Protein AF-A0A165RD30-F1 (afdb_monomer_lite)

Radius of gyration: 29.28 Å; chains: 1; bounding box: 85×33×66 Å

Structure (mmCIF, N/CA/C/O backbone):
data_AF-A0A165RD30-F1
#
_entry.id   AF-A0A165RD30-F1
#
loop_
_atom_site.group_PDB
_atom_site.id
_atom_site.type_symbol
_atom_site.label_atom_id
_atom_site.label_alt_id
_atom_site.label_comp_id
_atom_site.label_asym_id
_atom_site.label_entity_id
_atom_site.label_seq_id
_atom_site.pdbx_PDB_ins_code
_atom_site.Cartn_x
_atom_site.Cartn_y
_atom_site.Cartn_z
_atom_site.occupancy
_atom_site.B_iso_or_equiv
_atom_site.auth_seq_id
_atom_site.auth_comp_id
_atom_site.auth_asym_id
_atom_site.auth_atom_id
_atom_site.pdbx_PDB_model_num
ATOM 1 N N . MET A 1 1 ? -0.834 -2.660 -32.739 1.00 66.19 1 MET A N 1
ATOM 2 C CA . MET A 1 1 ? 0.370 -3.164 -32.042 1.00 66.19 1 MET A CA 1
ATOM 3 C C . MET A 1 1 ? 1.067 -1.947 -31.447 1.00 66.19 1 MET A C 1
ATOM 5 O O . MET A 1 1 ? 1.190 -0.974 -32.177 1.00 66.19 1 MET A O 1
ATOM 9 N N . LEU A 1 2 ? 1.377 -1.921 -30.145 1.00 73.38 2 LEU A N 1
ATOM 10 C CA . LEU A 1 2 ? 2.118 -0.792 -29.554 1.00 73.38 2 LEU A CA 1
ATOM 11 C C . LEU A 1 2 ? 3.573 -0.863 -30.031 1.00 73.38 2 LEU A C 1
ATOM 13 O O . LEU A 1 2 ? 4.171 -1.935 -29.970 1.00 73.38 2 LEU A O 1
ATOM 17 N N . ASP A 1 3 ? 4.121 0.248 -30.509 1.00 87.19 3 ASP A N 1
ATOM 18 C CA . ASP A 1 3 ? 5.557 0.384 -30.748 1.00 87.19 3 ASP A CA 1
ATOM 19 C C . ASP A 1 3 ? 6.316 0.536 -29.414 1.00 87.19 3 ASP A C 1
ATOM 21 O O . ASP A 1 3 ? 5.734 0.860 -28.375 1.00 87.19 3 ASP A O 1
ATOM 25 N N . SER A 1 4 ? 7.628 0.289 -29.429 1.00 83.31 4 SER A N 1
ATOM 26 C CA . SER A 1 4 ? 8.462 0.288 -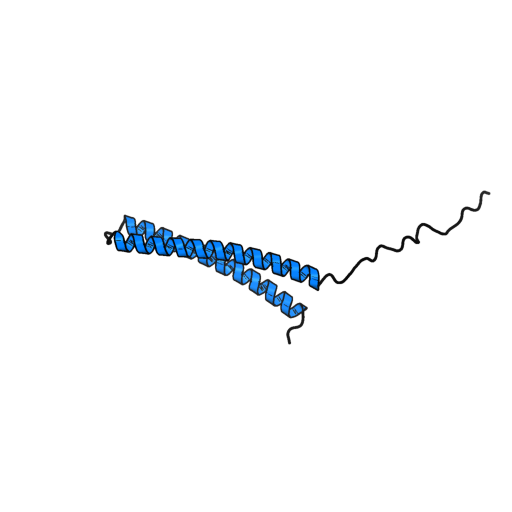28.215 1.00 83.31 4 SER A CA 1
ATOM 27 C C . SER A 1 4 ? 8.401 1.616 -27.442 1.00 83.31 4 SER A C 1
ATOM 29 O O . SER A 1 4 ? 8.360 1.632 -26.206 1.00 83.31 4 SER A O 1
ATOM 31 N N . HIS A 1 5 ? 8.322 2.744 -28.153 1.00 83.75 5 HIS A N 1
ATOM 32 C CA . HIS A 1 5 ? 8.296 4.066 -27.540 1.00 83.75 5 HIS A CA 1
ATOM 33 C C . HIS A 1 5 ? 6.952 4.334 -26.849 1.00 83.75 5 HIS A C 1
ATOM 35 O O . HIS A 1 5 ? 6.918 4.735 -25.680 1.00 83.75 5 HIS A O 1
ATOM 41 N N . SER A 1 6 ? 5.834 4.040 -27.521 1.00 86.81 6 SER A N 1
ATOM 42 C CA . SER A 1 6 ? 4.502 4.191 -26.926 1.00 86.81 6 SER A CA 1
ATOM 43 C C . SER A 1 6 ? 4.256 3.218 -25.765 1.00 86.81 6 SER A C 1
ATOM 45 O O . SER A 1 6 ? 3.648 3.608 -24.759 1.00 86.81 6 SER A O 1
ATOM 47 N N . ALA A 1 7 ? 4.787 1.992 -25.842 1.00 87.88 7 ALA A N 1
ATOM 48 C CA . ALA A 1 7 ? 4.760 1.022 -24.748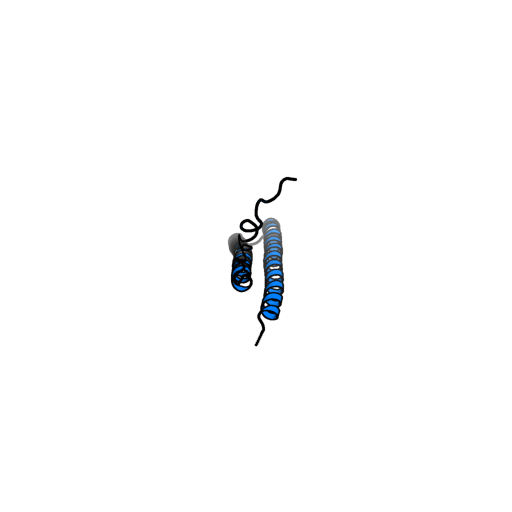 1.00 87.88 7 ALA A CA 1
ATOM 49 C C . ALA A 1 7 ? 5.545 1.520 -23.521 1.00 87.88 7 ALA A C 1
ATOM 51 O O . ALA A 1 7 ? 5.012 1.518 -22.409 1.00 87.88 7 ALA A O 1
ATOM 52 N N . THR A 1 8 ? 6.762 2.033 -23.721 1.00 88.12 8 THR A N 1
ATOM 53 C CA . THR A 1 8 ? 7.608 2.576 -22.645 1.00 88.12 8 THR A CA 1
ATOM 54 C C . THR A 1 8 ? 6.951 3.777 -21.968 1.00 88.12 8 THR A C 1
ATOM 56 O O . THR A 1 8 ? 6.821 3.816 -20.743 1.00 88.12 8 THR A O 1
ATOM 59 N N . ALA A 1 9 ? 6.447 4.736 -22.751 1.00 89.50 9 ALA A N 1
ATOM 60 C CA . ALA A 1 9 ? 5.770 5.914 -22.213 1.00 89.50 9 ALA A CA 1
ATOM 61 C C . ALA A 1 9 ? 4.525 5.541 -21.390 1.00 89.50 9 ALA A C 1
ATOM 63 O O . ALA A 1 9 ? 4.232 6.165 -20.365 1.00 89.50 9 ALA A O 1
ATOM 64 N N . ARG A 1 10 ? 3.788 4.509 -21.819 1.00 92.50 10 ARG A N 1
ATOM 65 C CA . ARG A 1 10 ? 2.638 3.983 -21.079 1.00 92.50 10 ARG A CA 1
ATOM 66 C C . ARG A 1 10 ? 3.064 3.317 -19.769 1.00 92.50 10 ARG A C 1
ATOM 68 O O . ARG A 1 10 ? 2.468 3.635 -18.741 1.00 92.50 10 ARG A O 1
ATOM 75 N N . LEU A 1 11 ? 4.090 2.465 -19.786 1.00 92.44 11 LEU A N 1
ATOM 76 C CA . LEU A 1 11 ? 4.612 1.804 -18.585 1.00 92.44 11 LEU A CA 1
ATOM 77 C C . LEU 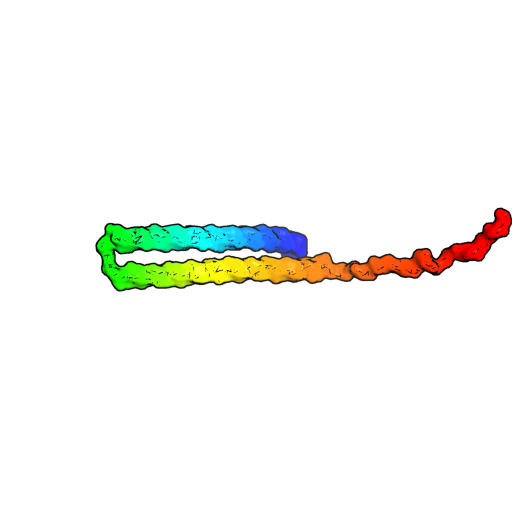A 1 11 ? 5.081 2.814 -17.535 1.00 92.44 11 LEU A C 1
ATOM 79 O O . LEU A 1 11 ? 4.712 2.687 -16.373 1.00 92.44 11 LEU A O 1
ATOM 83 N N . VAL A 1 12 ? 5.800 3.867 -17.938 1.00 91.94 12 VAL A N 1
ATOM 84 C CA . VAL A 1 12 ? 6.255 4.924 -17.017 1.00 91.94 12 VAL A CA 1
ATOM 85 C C . VAL A 1 12 ? 5.079 5.600 -16.311 1.00 91.94 12 VAL A C 1
ATOM 87 O O . VAL A 1 12 ? 5.117 5.807 -15.097 1.00 91.94 12 VAL A O 1
ATOM 90 N N . ARG A 1 13 ? 4.011 5.937 -17.047 1.00 94.31 13 ARG A N 1
ATOM 91 C CA . ARG A 1 13 ? 2.811 6.546 -16.449 1.00 94.31 13 ARG A CA 1
ATOM 92 C C . ARG A 1 13 ? 2.096 5.581 -15.507 1.00 94.31 13 ARG A C 1
ATOM 94 O O . ARG A 1 13 ? 1.725 5.976 -14.405 1.00 94.31 13 ARG A O 1
ATOM 101 N N . GLN A 1 14 ? 1.915 4.329 -15.928 1.00 96.38 14 GLN A N 1
ATOM 102 C CA . GLN A 1 14 ? 1.237 3.315 -15.121 1.00 96.38 14 GLN A CA 1
ATOM 103 C C . GLN A 1 14 ? 2.023 2.974 -13.852 1.00 96.38 14 GLN A C 1
ATOM 105 O O . GLN A 1 14 ? 1.408 2.819 -12.801 1.00 96.38 14 GLN A O 1
ATOM 110 N N . MET A 1 15 ? 3.356 2.933 -13.917 1.00 95.88 15 MET A N 1
ATOM 111 C CA . MET A 1 15 ? 4.205 2.688 -12.752 1.00 95.88 15 MET A CA 1
ATOM 112 C C . MET A 1 15 ? 4.030 3.787 -11.701 1.00 95.88 15 MET A C 1
ATOM 114 O O . MET A 1 15 ? 3.627 3.498 -10.580 1.00 95.88 15 MET A O 1
ATOM 118 N N . LYS A 1 16 ? 4.189 5.059 -12.095 1.00 95.44 16 LYS A N 1
ATOM 119 C CA . LYS A 1 16 ? 3.986 6.209 -11.193 1.00 95.44 16 LYS A CA 1
ATOM 120 C C . LYS A 1 16 ? 2.585 6.234 -10.581 1.00 95.44 16 LYS A C 1
ATOM 122 O O . LYS A 1 16 ? 2.422 6.486 -9.391 1.00 95.44 16 LYS A O 1
ATOM 127 N N . SER A 1 17 ? 1.566 5.959 -11.399 1.00 97.50 17 SER A N 1
ATOM 128 C CA . SER A 1 17 ? 0.181 5.885 -10.927 1.00 97.50 17 SER A CA 1
ATOM 129 C C . SER A 1 17 ? -0.015 4.761 -9.908 1.00 97.50 17 SER A C 1
ATOM 131 O O . SER A 1 17 ? -0.757 4.944 -8.948 1.00 97.50 17 SER A O 1
ATOM 133 N N . THR A 1 18 ? 0.629 3.610 -10.111 1.00 97.88 18 THR A N 1
ATOM 134 C CA . THR A 1 18 ? 0.514 2.446 -9.222 1.00 97.88 18 THR A CA 1
ATOM 135 C C . THR A 1 18 ? 1.216 2.705 -7.893 1.00 97.88 18 THR A C 1
ATOM 137 O O . THR A 1 18 ? 0.618 2.494 -6.843 1.00 97.88 18 THR A O 1
ATOM 140 N N . GLU A 1 19 ? 2.435 3.246 -7.922 1.00 97.19 19 GLU A N 1
ATOM 141 C CA . GLU A 1 19 ? 3.180 3.646 -6.720 1.00 97.19 19 GLU A CA 1
ATOM 142 C C . GLU A 1 19 ? 2.381 4.620 -5.853 1.00 97.19 19 GLU A C 1
ATOM 144 O O . GLU A 1 19 ? 2.239 4.418 -4.645 1.00 97.19 19 GLU A O 1
ATOM 149 N N . SER A 1 20 ? 1.803 5.649 -6.480 1.00 97.81 20 SER A N 1
ATOM 150 C CA . SER A 1 20 ? 0.968 6.616 -5.772 1.00 97.81 20 SER A CA 1
ATOM 151 C C . SER A 1 20 ? -0.291 5.967 -5.196 1.00 97.81 20 SER A C 1
ATOM 153 O O . SER A 1 20 ? -0.625 6.232 -4.044 1.00 97.81 20 SER A O 1
ATOM 155 N N . ALA A 1 21 ? -0.963 5.091 -5.948 1.00 98.25 21 ALA A N 1
ATOM 156 C CA . ALA A 1 21 ? -2.167 4.412 -5.478 1.00 98.25 21 ALA A CA 1
ATOM 157 C C . ALA A 1 21 ? -1.892 3.512 -4.263 1.00 98.25 21 ALA A C 1
ATOM 159 O O . ALA A 1 21 ? -2.648 3.552 -3.294 1.00 98.25 21 ALA A O 1
ATOM 160 N N . VAL A 1 22 ? -0.795 2.748 -4.279 1.00 98.00 22 VAL A N 1
ATOM 161 C CA . VAL A 1 22 ? -0.401 1.887 -3.152 1.00 98.00 22 VAL A CA 1
ATOM 162 C C . VAL A 1 22 ? -0.033 2.724 -1.925 1.00 98.00 22 VAL A C 1
ATOM 164 O O . VAL A 1 22 ? -0.466 2.409 -0.817 1.00 98.00 22 VAL A O 1
ATOM 167 N N . SER A 1 23 ? 0.709 3.820 -2.113 1.00 97.44 23 SER A N 1
ATOM 168 C CA . SER A 1 23 ? 1.048 4.742 -1.023 1.00 97.44 23 SER A CA 1
ATOM 169 C C . SER A 1 23 ? -0.200 5.367 -0.389 1.00 97.44 23 SER A C 1
ATOM 171 O O . SER A 1 23 ? -0.356 5.351 0.831 1.00 97.44 23 SER A O 1
ATOM 173 N N . ASN A 1 24 ? -1.135 5.845 -1.212 1.00 98.38 24 ASN A N 1
ATOM 174 C CA . ASN A 1 24 ? -2.386 6.430 -0.731 1.00 98.38 24 ASN A CA 1
ATOM 175 C C . ASN A 1 24 ? -3.241 5.392 0.009 1.00 98.38 24 ASN A C 1
ATOM 177 O O . ASN A 1 24 ? -3.764 5.686 1.078 1.00 98.38 24 ASN A O 1
ATOM 181 N N . ALA A 1 25 ? -3.332 4.162 -0.505 1.00 98.44 25 ALA A N 1
ATOM 182 C CA . ALA A 1 25 ? -4.047 3.083 0.172 1.00 98.44 25 ALA A CA 1
ATOM 183 C C . ALA A 1 25 ? -3.458 2.776 1.560 1.00 98.44 25 ALA A C 1
ATOM 185 O O . ALA A 1 25 ? -4.210 2.541 2.504 1.00 98.44 25 ALA A O 1
ATOM 186 N N . LEU A 1 26 ? -2.127 2.815 1.703 1.00 98.12 26 LEU A N 1
ATOM 187 C CA . LEU A 1 26 ? -1.461 2.637 2.995 1.00 98.12 26 LEU A CA 1
ATOM 188 C C . LEU A 1 26 ? -1.799 3.769 3.977 1.00 98.12 26 LEU A C 1
ATOM 190 O O . LEU A 1 26 ? -2.087 3.491 5.140 1.00 98.12 26 LEU A O 1
ATOM 194 N N . ILE A 1 27 ? -1.804 5.022 3.514 1.00 98.38 27 ILE A N 1
ATOM 195 C CA . ILE A 1 27 ? -2.183 6.188 4.329 1.00 98.38 27 ILE A CA 1
ATOM 196 C C . ILE A 1 27 ? -3.618 6.037 4.849 1.00 98.38 27 ILE A C 1
ATOM 198 O O . ILE A 1 27 ? -3.847 6.131 6.054 1.00 98.38 27 ILE A O 1
ATOM 202 N N . GLU A 1 28 ? -4.567 5.742 3.961 1.00 98.50 28 GLU A N 1
ATOM 203 C CA . GLU A 1 28 ? -5.980 5.578 4.322 1.00 98.50 28 GLU A CA 1
ATOM 204 C C . GLU A 1 28 ? -6.197 4.394 5.278 1.00 98.50 28 GLU A C 1
ATOM 206 O O . GLU A 1 28 ? -6.925 4.505 6.265 1.00 98.50 28 GLU A O 1
ATOM 211 N N . ALA A 1 29 ? -5.518 3.265 5.044 1.00 98.12 29 ALA A N 1
ATOM 212 C CA . ALA A 1 29 ? -5.593 2.093 5.915 1.00 98.12 29 ALA A CA 1
ATOM 213 C C . ALA A 1 29 ? -5.070 2.379 7.333 1.00 98.12 29 ALA A C 1
ATOM 215 O O . ALA A 1 29 ? -5.689 1.966 8.318 1.00 98.12 29 ALA A O 1
ATOM 216 N N . LEU A 1 30 ? -3.952 3.103 7.447 1.00 98.31 30 LEU A N 1
ATOM 217 C CA . LEU A 1 30 ? -3.399 3.530 8.734 1.00 98.31 30 LEU A CA 1
ATOM 218 C C . LEU A 1 30 ? -4.317 4.536 9.436 1.00 98.31 30 LEU A C 1
ATOM 220 O O . LEU A 1 30 ? -4.528 4.419 10.644 1.00 98.31 30 LEU A O 1
ATOM 224 N N . GLY A 1 31 ? -4.903 5.476 8.691 1.00 98.31 31 GLY A N 1
ATOM 225 C CA . GLY A 1 31 ? -5.903 6.411 9.207 1.00 98.31 31 GLY A CA 1
ATOM 226 C C . GLY A 1 31 ? -7.117 5.686 9.790 1.00 98.31 31 GLY A C 1
ATOM 227 O O . GLY A 1 31 ? -7.494 5.927 10.937 1.00 98.31 31 GLY A O 1
ATOM 228 N N . LEU A 1 32 ? -7.666 4.715 9.054 1.00 97.44 32 LEU A N 1
ATOM 229 C CA . LEU A 1 32 ? -8.766 3.875 9.527 1.00 97.44 32 LEU A CA 1
ATOM 230 C C . LEU A 1 32 ? -8.393 3.101 10.798 1.00 97.44 32 LEU A C 1
ATOM 232 O O . LEU A 1 32 ? -9.172 3.075 11.750 1.00 97.44 32 LEU A O 1
ATOM 236 N N . MET A 1 33 ? -7.207 2.485 10.834 1.00 97.19 33 MET A N 1
ATOM 237 C CA . MET A 1 33 ? -6.735 1.735 12.001 1.00 97.19 33 MET A CA 1
ATOM 238 C C . MET A 1 33 ? -6.551 2.641 13.227 1.00 97.19 33 MET A C 1
ATOM 240 O O . MET A 1 33 ? -6.909 2.252 14.339 1.00 97.19 33 MET A O 1
ATOM 244 N N . HIS A 1 34 ? -6.049 3.862 13.029 1.00 97.12 34 HIS A N 1
ATOM 245 C CA . HIS A 1 34 ? -5.924 4.867 14.081 1.00 97.12 34 HIS A CA 1
ATOM 246 C C . HIS A 1 34 ? -7.292 5.262 14.653 1.00 97.12 34 HIS A C 1
ATOM 248 O O . HIS A 1 34 ? -7.500 5.190 15.866 1.00 97.12 34 HIS A O 1
ATOM 254 N N . THR A 1 35 ? -8.253 5.606 13.791 1.00 96.06 35 THR A N 1
ATOM 255 C CA . THR A 1 35 ? -9.621 5.934 14.216 1.00 96.06 35 THR A CA 1
ATOM 256 C C . THR A 1 35 ? -10.295 4.751 14.913 1.00 96.06 35 THR A C 1
ATOM 258 O O . THR A 1 35 ? -10.953 4.941 15.935 1.00 96.06 35 THR A O 1
ATOM 261 N N . ALA A 1 36 ? -10.099 3.525 14.420 1.00 93.94 36 ALA A N 1
ATOM 262 C CA . ALA A 1 36 ? -10.634 2.318 15.045 1.00 93.94 36 ALA A CA 1
ATOM 263 C C . ALA A 1 36 ? -10.058 2.084 16.452 1.00 93.94 36 ALA A C 1
ATOM 265 O O . ALA A 1 36 ? -10.808 1.727 17.360 1.00 93.94 36 ALA A O 1
ATOM 266 N N . ALA A 1 37 ? -8.762 2.334 16.659 1.00 92.56 37 ALA A N 1
ATOM 267 C CA . ALA A 1 37 ? -8.128 2.227 17.972 1.00 92.56 37 ALA A CA 1
ATOM 268 C C . ALA A 1 37 ? -8.673 3.266 18.970 1.00 92.56 37 ALA A C 1
ATOM 270 O O . ALA A 1 37 ? -8.931 2.932 20.126 1.00 92.56 37 ALA A O 1
ATOM 271 N N . ILE A 1 38 ? -8.909 4.506 18.521 1.00 94.19 38 ILE A N 1
ATOM 272 C CA . ILE A 1 38 ? -9.566 5.539 19.340 1.00 94.19 38 ILE A CA 1
ATOM 273 C C . ILE A 1 38 ? -10.991 5.102 19.697 1.00 94.19 38 ILE A C 1
ATOM 275 O O . ILE A 1 38 ? -11.364 5.101 20.868 1.00 94.19 38 ILE A O 1
ATOM 279 N N . ALA A 1 39 ? -11.771 4.660 18.707 1.00 91.25 39 ALA A N 1
ATOM 280 C CA . ALA A 1 39 ? -13.140 4.207 18.928 1.00 91.25 39 ALA A CA 1
ATOM 281 C C . ALA A 1 39 ? -13.206 3.009 19.889 1.00 91.25 39 ALA A C 1
ATOM 283 O O . ALA A 1 39 ? -14.106 2.939 20.719 1.00 91.25 39 ALA A O 1
ATOM 284 N N . GLN A 1 40 ? -12.240 2.088 19.826 1.00 88.06 40 GLN A N 1
ATOM 285 C CA . GLN A 1 40 ? -12.154 0.953 20.747 1.00 88.06 40 GLN A CA 1
ATOM 286 C C . GLN A 1 40 ? -11.915 1.387 22.202 1.00 88.06 40 GLN A C 1
ATOM 288 O O . GLN A 1 40 ? -12.394 0.713 23.111 1.00 88.06 40 GLN A O 1
ATOM 293 N N . ARG A 1 41 ? -11.189 2.491 22.429 1.00 86.69 41 ARG A N 1
ATOM 294 C CA . ARG A 1 41 ? -10.987 3.076 23.764 1.00 86.69 41 ARG A CA 1
ATOM 295 C C . ARG A 1 41 ? -12.256 3.762 24.278 1.00 86.69 41 ARG A C 1
ATOM 297 O O . ARG A 1 41 ? -12.577 3.632 25.455 1.00 86.69 41 ARG A O 1
ATOM 304 N N . ASP A 1 42 ? -12.949 4.486 23.401 1.00 90.56 42 ASP A N 1
ATOM 305 C CA . ASP A 1 42 ? -14.018 5.415 23.790 1.00 90.56 42 ASP A CA 1
ATOM 306 C C . ASP A 1 42 ? -15.422 4.782 23.775 1.00 90.56 42 ASP A C 1
ATOM 308 O O . ASP A 1 42 ? -16.348 5.317 24.384 1.00 90.56 42 ASP A O 1
ATOM 312 N N . VAL A 1 43 ? -15.601 3.636 23.106 1.00 89.69 43 VAL A N 1
ATOM 313 C CA . VAL A 1 43 ? -16.900 2.964 22.950 1.00 89.69 43 VAL A CA 1
ATOM 314 C C . VAL A 1 43 ? -16.913 1.609 23.656 1.00 89.69 43 VAL A C 1
ATOM 316 O O . VAL A 1 43 ? -16.056 0.754 23.435 1.00 89.69 43 VAL A O 1
ATOM 319 N N . ALA A 1 44 ? -17.962 1.362 24.445 1.00 78.62 44 ALA A N 1
ATOM 320 C CA . ALA A 1 44 ? -18.225 0.059 25.047 1.00 78.62 44 ALA A CA 1
ATOM 321 C C . ALA A 1 44 ? -18.656 -0.962 23.975 1.00 78.62 44 ALA A C 1
ATOM 323 O O . ALA A 1 44 ? -19.837 -1.113 23.664 1.00 78.62 44 ALA A O 1
ATOM 324 N N . ALA A 1 45 ? -17.685 -1.669 23.400 1.00 81.25 45 ALA A N 1
ATOM 325 C CA . ALA A 1 45 ? -17.902 -2.746 22.439 1.00 81.25 45 ALA A CA 1
ATOM 326 C C . ALA A 1 45 ? -17.317 -4.077 22.951 1.00 81.25 45 ALA A C 1
ATOM 328 O O . ALA A 1 45 ? -16.359 -4.075 23.727 1.00 81.25 45 ALA A O 1
ATOM 329 N N . PRO A 1 46 ? -17.842 -5.240 22.512 1.00 86.19 46 PRO A N 1
ATOM 330 C CA . PRO A 1 46 ? -17.299 -6.533 22.919 1.00 86.19 46 PRO A CA 1
ATOM 331 C C . PRO A 1 46 ? -15.813 -6.668 22.555 1.00 86.19 46 PRO A C 1
ATOM 333 O O . PRO A 1 46 ? -15.462 -6.651 21.372 1.00 86.19 46 PRO A O 1
ATOM 336 N N . VAL A 1 47 ? -14.958 -6.865 23.565 1.00 84.75 47 VAL A N 1
ATOM 337 C CA . VAL A 1 47 ? -13.487 -6.904 23.432 1.00 84.75 47 VAL A CA 1
ATOM 338 C C . VAL A 1 47 ? -13.028 -7.896 22.361 1.00 84.75 47 VAL A C 1
ATOM 340 O O . VAL A 1 47 ? -12.190 -7.569 21.530 1.00 84.75 47 VAL A O 1
ATOM 343 N N . ALA A 1 48 ? -13.621 -9.092 22.312 1.00 86.44 48 ALA A N 1
ATOM 344 C CA . ALA A 1 48 ? -13.247 -10.110 21.329 1.00 86.44 48 ALA A CA 1
ATOM 345 C C . ALA A 1 48 ? -13.503 -9.667 19.875 1.00 86.44 48 ALA A C 1
ATOM 347 O O . ALA A 1 48 ? -12.709 -9.962 18.982 1.00 86.44 48 ALA A O 1
ATOM 348 N N . LYS A 1 49 ? -14.598 -8.934 19.620 1.00 87.06 49 LYS A N 1
ATOM 349 C CA . LYS A 1 49 ? -14.938 -8.458 18.269 1.00 87.06 49 LYS A CA 1
ATOM 350 C C . LYS A 1 49 ? -14.027 -7.314 17.838 1.00 87.06 49 LYS A C 1
ATOM 352 O O . LYS A 1 49 ? -13.568 -7.308 16.697 1.00 87.06 49 LYS A O 1
ATOM 357 N N . THR A 1 50 ? -13.752 -6.374 18.740 1.00 88.06 50 THR A N 1
ATOM 358 C CA . THR A 1 50 ? -12.872 -5.235 18.451 1.00 88.06 50 THR A CA 1
ATOM 359 C C . THR A 1 50 ? -11.427 -5.688 18.262 1.00 88.06 50 THR A C 1
ATOM 361 O O . THR A 1 50 ? -10.778 -5.291 17.299 1.00 88.06 50 THR A O 1
ATOM 364 N N . GLN A 1 51 ? -10.953 -6.625 19.082 1.00 91.56 51 GLN A N 1
ATOM 365 C CA . GLN A 1 51 ? -9.626 -7.220 18.942 1.00 91.56 51 GLN A CA 1
ATOM 366 C C . GLN A 1 51 ? -9.466 -7.972 17.607 1.00 91.56 51 GLN A C 1
ATOM 368 O O . GLN A 1 51 ? -8.492 -7.747 16.887 1.00 91.56 51 GLN A O 1
ATOM 373 N N . ALA A 1 52 ? -10.454 -8.785 17.212 1.00 95.06 52 ALA A N 1
ATOM 374 C CA . ALA A 1 52 ? -10.426 -9.483 15.927 1.00 95.06 52 ALA A CA 1
ATOM 375 C C . ALA A 1 52 ? -10.454 -8.521 14.723 1.00 95.06 52 ALA A C 1
ATOM 377 O O . ALA A 1 52 ? -9.872 -8.817 13.678 1.00 95.06 52 ALA A O 1
ATOM 378 N N . ALA A 1 53 ? -11.131 -7.373 14.838 1.00 94.19 53 ALA A N 1
ATOM 379 C CA . ALA A 1 53 ? -11.099 -6.330 13.814 1.00 94.19 53 ALA A CA 1
ATOM 380 C C . ALA A 1 53 ? -9.702 -5.694 13.707 1.00 94.19 53 ALA A C 1
ATOM 382 O O . ALA A 1 53 ? -9.158 -5.625 12.605 1.00 94.19 53 ALA A O 1
ATOM 383 N N . MET A 1 54 ? -9.080 -5.340 14.837 1.00 95.44 54 MET A N 1
ATOM 384 C CA . MET A 1 54 ? -7.722 -4.779 14.868 1.00 95.44 54 MET A CA 1
ATOM 385 C C . MET A 1 54 ? -6.676 -5.740 14.291 1.00 95.44 54 MET A C 1
ATOM 387 O O . MET A 1 54 ? -5.811 -5.318 13.528 1.00 95.44 54 MET A O 1
ATOM 391 N N . GLN A 1 55 ? -6.782 -7.044 14.568 1.00 97.00 55 GLN A N 1
ATOM 392 C CA . GLN A 1 55 ? -5.905 -8.049 13.951 1.00 97.00 55 GLN A CA 1
ATOM 393 C C . GLN A 1 55 ? -6.035 -8.088 12.426 1.00 97.00 55 GLN A C 1
ATOM 395 O O . GLN A 1 55 ? -5.037 -8.219 11.719 1.00 97.00 55 GLN A O 1
ATOM 400 N N . ARG A 1 56 ? -7.261 -7.986 11.899 1.00 97.50 56 ARG A N 1
ATOM 401 C CA . ARG A 1 56 ? -7.489 -7.949 10.447 1.00 97.50 56 ARG A CA 1
ATOM 402 C C . ARG A 1 56 ? -6.941 -6.663 9.829 1.00 97.50 56 ARG A C 1
ATOM 404 O O . ARG A 1 56 ? -6.351 -6.733 8.757 1.00 97.50 56 ARG A O 1
ATOM 411 N N . MET A 1 57 ? -7.079 -5.527 10.514 1.00 97.25 57 MET A N 1
ATOM 412 C CA . MET A 1 57 ? -6.485 -4.259 10.078 1.00 97.25 57 MET A CA 1
ATOM 413 C C . MET A 1 57 ? -4.951 -4.316 10.067 1.00 97.25 57 MET A C 1
ATOM 415 O O . MET A 1 57 ? -4.357 -3.891 9.084 1.00 97.25 57 MET A O 1
ATOM 419 N N . SER A 1 58 ? -4.314 -4.925 11.078 1.00 98.06 58 SER A N 1
ATOM 420 C CA . SER A 1 58 ? -2.854 -5.145 11.089 1.00 98.06 58 SER A CA 1
ATOM 421 C C . SER A 1 58 ? -2.398 -5.913 9.852 1.00 98.06 58 SER A C 1
ATOM 423 O O . SER A 1 58 ? -1.528 -5.452 9.121 1.00 98.06 58 SER A O 1
ATOM 425 N N . LYS A 1 59 ? -3.059 -7.038 9.545 1.00 98.31 59 LYS A N 1
ATOM 426 C CA . LYS A 1 59 ? -2.744 -7.845 8.355 1.00 98.31 59 LYS A CA 1
ATOM 427 C C . LYS A 1 59 ? -2.934 -7.076 7.048 1.00 98.31 59 LYS A C 1
ATOM 429 O O . LYS A 1 59 ? -2.173 -7.267 6.105 1.00 98.31 59 LYS A O 1
ATOM 434 N N . MET A 1 60 ? -3.952 -6.220 6.980 1.00 98.06 60 MET A N 1
ATOM 435 C CA . MET A 1 60 ? -4.183 -5.354 5.824 1.00 98.06 60 MET A CA 1
ATOM 436 C C . MET A 1 60 ? -3.034 -4.353 5.641 1.00 98.06 60 MET A C 1
ATOM 438 O O . MET A 1 60 ? -2.533 -4.207 4.529 1.00 98.06 60 MET A O 1
ATOM 442 N N . VAL A 1 61 ? -2.582 -3.708 6.722 1.00 98.25 61 VAL A N 1
ATOM 443 C CA . VAL A 1 61 ? -1.442 -2.777 6.700 1.00 98.25 61 VAL A CA 1
ATOM 444 C C . VAL A 1 61 ? -0.147 -3.500 6.324 1.00 98.25 61 VAL A C 1
ATOM 446 O O . VAL A 1 61 ? 0.571 -3.029 5.447 1.00 98.25 61 VAL A O 1
ATOM 449 N N . GLU A 1 62 ? 0.126 -4.664 6.916 1.00 98.31 62 GLU A N 1
ATOM 450 C CA . GLU A 1 62 ? 1.278 -5.507 6.567 1.00 98.31 62 GLU A CA 1
ATOM 451 C C . GLU A 1 62 ? 1.292 -5.844 5.069 1.00 98.31 62 GLU A C 1
ATOM 453 O O . GLU A 1 62 ? 2.305 -5.644 4.398 1.00 98.31 62 GLU A O 1
ATOM 458 N N . GLY A 1 63 ? 0.150 -6.270 4.519 1.00 98.38 63 GLY A N 1
ATOM 459 C CA . GLY A 1 63 ? 0.014 -6.561 3.092 1.00 98.38 63 GLY A CA 1
ATOM 460 C C . GLY A 1 63 ? 0.270 -5.344 2.196 1.00 98.38 63 GLY A C 1
ATOM 461 O O . GLY A 1 63 ? 0.929 -5.471 1.165 1.00 98.38 63 GLY A O 1
ATOM 462 N N . LEU A 1 64 ? -0.193 -4.156 2.594 1.00 98.06 64 LEU A N 1
ATOM 463 C CA . LEU A 1 64 ? 0.052 -2.913 1.854 1.00 98.06 64 LEU A CA 1
ATOM 464 C C . LEU A 1 64 ? 1.524 -2.479 1.909 1.00 98.06 64 LEU A C 1
ATOM 466 O O . LEU A 1 64 ? 2.058 -2.028 0.897 1.00 98.06 64 LEU A O 1
ATOM 470 N N . VAL A 1 65 ? 2.204 -2.663 3.045 1.00 98.25 65 VAL A N 1
ATOM 471 C CA . VAL A 1 65 ? 3.650 -2.409 3.168 1.00 98.25 65 VAL A CA 1
ATOM 472 C C . VAL A 1 65 ? 4.442 -3.351 2.258 1.00 98.25 65 VAL A C 1
ATOM 474 O O . VAL A 1 65 ? 5.337 -2.905 1.536 1.00 98.25 65 VAL A O 1
ATOM 477 N N . SER A 1 66 ? 4.091 -4.641 2.225 1.00 98.25 66 SER A N 1
ATOM 478 C CA . SER A 1 66 ? 4.695 -5.593 1.286 1.00 98.25 66 SER A CA 1
ATOM 479 C C . SER A 1 66 ? 4.459 -5.179 -0.168 1.00 98.25 66 SER A C 1
ATOM 481 O O . SER A 1 66 ? 5.419 -5.105 -0.937 1.00 98.25 66 SER A O 1
ATOM 483 N N . ALA A 1 67 ? 3.221 -4.820 -0.524 1.00 97.75 67 ALA A N 1
ATOM 484 C CA . ALA A 1 67 ? 2.867 -4.372 -1.869 1.00 97.75 67 ALA A CA 1
ATOM 485 C C . ALA A 1 67 ? 3.624 -3.102 -2.288 1.00 97.75 67 ALA A C 1
ATOM 487 O O . ALA A 1 67 ? 4.045 -2.989 -3.440 1.00 97.75 67 ALA A O 1
ATOM 488 N N . GLN A 1 68 ? 3.851 -2.158 -1.369 1.00 96.31 68 GLN A N 1
ATOM 489 C CA . GLN A 1 68 ? 4.664 -0.968 -1.633 1.00 96.31 68 GLN A CA 1
ATOM 490 C C . GLN A 1 68 ? 6.108 -1.352 -1.975 1.00 96.31 68 GLN A C 1
ATOM 492 O O . GLN A 1 68 ? 6.654 -0.883 -2.976 1.00 96.31 68 GLN A O 1
ATOM 497 N N . GLY A 1 69 ? 6.711 -2.247 -1.188 1.00 97.00 69 GLY A N 1
ATOM 498 C CA . GL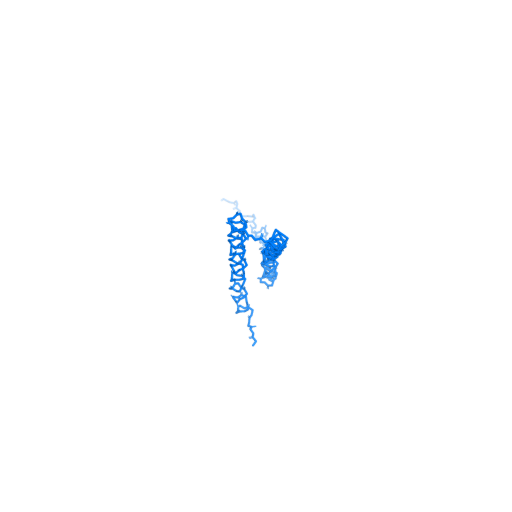Y A 1 69 ? 8.058 -2.751 -1.449 1.00 97.00 69 GLY A CA 1
ATOM 499 C C . GLY A 1 69 ? 8.169 -3.500 -2.780 1.00 97.00 69 GLY A C 1
ATOM 500 O O . GLY A 1 69 ? 9.122 -3.284 -3.528 1.00 97.00 69 GLY A O 1
ATOM 501 N N . ASP A 1 70 ? 7.189 -4.346 -3.101 1.00 98.00 70 ASP A N 1
ATOM 502 C CA . ASP A 1 70 ? 7.136 -5.057 -4.382 1.00 98.00 70 ASP A CA 1
ATOM 503 C C . ASP A 1 70 ? 6.963 -4.099 -5.560 1.00 98.00 70 ASP A C 1
ATOM 505 O O . ASP A 1 70 ? 7.645 -4.249 -6.571 1.00 98.00 70 ASP A O 1
ATOM 509 N N . THR A 1 71 ? 6.137 -3.061 -5.416 1.00 97.25 71 THR A N 1
ATOM 510 C CA . THR A 1 71 ? 5.948 -2.045 -6.462 1.00 97.25 71 THR A CA 1
ATOM 511 C C . THR A 1 71 ? 7.269 -1.341 -6.792 1.00 97.25 71 THR A C 1
ATOM 513 O O . THR A 1 71 ? 7.642 -1.245 -7.962 1.00 97.25 71 THR A O 1
ATOM 516 N N . LEU A 1 72 ? 8.034 -0.934 -5.772 1.00 95.75 72 LEU A N 1
ATOM 517 C CA . LEU A 1 72 ? 9.349 -0.308 -5.963 1.00 95.75 72 LEU A CA 1
ATOM 518 C C . LEU A 1 72 ? 10.373 -1.266 -6.594 1.00 95.75 72 LEU A C 1
ATOM 520 O O . LEU A 1 72 ? 11.183 -0.855 -7.428 1.00 95.75 72 LEU A O 1
ATOM 524 N N . ARG A 1 73 ? 10.335 -2.557 -6.238 1.00 97.00 73 ARG A N 1
ATOM 525 C CA . ARG A 1 73 ? 11.182 -3.581 -6.871 1.00 97.00 73 ARG A CA 1
ATOM 526 C C . ARG A 1 73 ? 10.843 -3.763 -8.348 1.00 97.00 73 ARG A C 1
ATOM 528 O O . ARG A 1 73 ? 11.756 -3.780 -9.171 1.00 97.00 73 ARG A O 1
ATOM 535 N N . VAL A 1 74 ? 9.556 -3.852 -8.688 1.00 96.50 74 VAL A N 1
ATOM 536 C CA . VAL A 1 74 ? 9.098 -3.974 -10.080 1.00 96.50 74 VAL A CA 1
ATOM 537 C C . VAL A 1 74 ? 9.508 -2.747 -10.893 1.00 96.50 74 VAL A C 1
ATOM 539 O O . VAL A 1 74 ? 9.965 -2.909 -12.022 1.00 96.50 74 VAL A O 1
ATOM 542 N N . HIS A 1 75 ? 9.433 -1.533 -10.333 1.00 95.06 75 HIS A N 1
ATOM 543 C CA . HIS A 1 75 ? 9.990 -0.343 -10.986 1.00 95.06 75 HIS A CA 1
ATOM 544 C C . HIS A 1 75 ? 11.465 -0.556 -11.339 1.00 95.06 75 HIS A C 1
ATOM 546 O O . HIS A 1 75 ? 11.844 -0.391 -12.499 1.00 95.06 75 HIS A O 1
ATOM 552 N N . GLY A 1 76 ? 12.292 -0.944 -10.363 1.00 94.00 76 GLY A N 1
ATOM 553 C CA . GLY A 1 76 ? 13.718 -1.203 -10.578 1.00 94.00 76 GLY A CA 1
ATOM 554 C C . GLY A 1 76 ? 13.968 -2.220 -11.695 1.00 94.00 76 GLY A C 1
ATOM 555 O O . GLY A 1 76 ? 14.711 -1.932 -12.629 1.00 94.00 76 GLY A O 1
ATOM 556 N N . GLN A 1 77 ? 13.261 -3.352 -11.659 1.00 95.19 77 GLN A N 1
ATOM 557 C CA . GLN A 1 77 ? 13.354 -4.406 -12.673 1.00 95.19 77 GLN A CA 1
ATOM 558 C C . GLN A 1 77 ? 12.956 -3.912 -14.070 1.00 95.19 77 GLN A C 1
ATOM 560 O O . GLN A 1 77 ? 13.670 -4.162 -15.038 1.00 95.19 77 GLN A O 1
ATOM 565 N N . LEU A 1 78 ? 11.851 -3.170 -14.198 1.00 92.56 78 LEU A N 1
ATOM 566 C CA . LEU A 1 78 ? 11.440 -2.597 -15.484 1.00 92.56 78 LEU A CA 1
ATOM 567 C C . LEU A 1 78 ? 12.44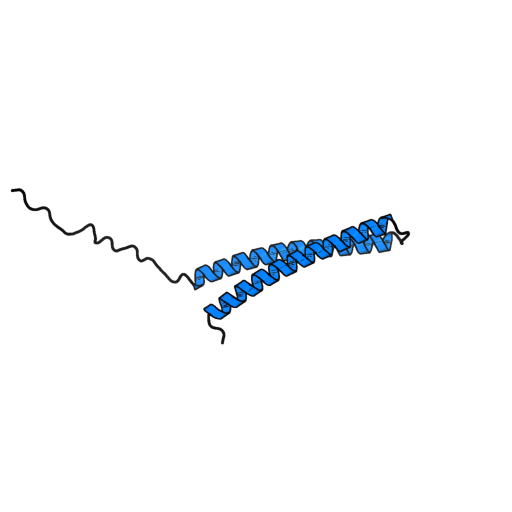0 -1.556 -15.996 1.00 92.56 78 LEU A C 1
ATOM 569 O O . LEU A 1 78 ? 12.665 -1.459 -17.203 1.00 92.56 78 LEU A O 1
ATOM 573 N N . ARG A 1 79 ? 13.068 -0.794 -15.095 1.00 90.81 79 ARG A N 1
ATOM 574 C CA . ARG A 1 79 ? 14.130 0.151 -15.453 1.00 90.81 79 ARG A CA 1
ATOM 575 C C . ARG A 1 79 ? 15.361 -0.573 -15.994 1.00 90.81 79 ARG A C 1
ATOM 577 O O . ARG A 1 79 ? 15.937 -0.124 -16.983 1.00 90.81 79 ARG A O 1
ATOM 584 N N . ASP A 1 80 ? 15.734 -1.692 -15.384 1.00 90.94 80 ASP A N 1
ATOM 585 C CA . ASP A 1 80 ? 16.854 -2.514 -15.841 1.00 90.94 80 ASP A CA 1
ATOM 586 C C . ASP A 1 80 ? 16.553 -3.159 -17.202 1.00 90.94 80 ASP A C 1
ATOM 588 O O . ASP A 1 80 ? 17.380 -3.077 -18.108 1.00 90.94 80 ASP A O 1
ATOM 592 N N . VAL A 1 81 ? 15.336 -3.680 -17.406 1.00 88.00 81 VAL A N 1
ATOM 593 C CA . VAL A 1 81 ? 14.877 -4.167 -18.722 1.00 88.00 81 VAL A CA 1
ATOM 594 C C . VAL A 1 81 ? 14.946 -3.056 -19.771 1.00 88.00 81 VAL A C 1
ATOM 596 O O . VAL A 1 81 ? 15.480 -3.267 -20.858 1.00 88.00 81 VAL A O 1
ATOM 599 N N . SER A 1 82 ? 14.466 -1.852 -19.448 1.00 82.88 82 SER A N 1
ATOM 600 C CA . SER A 1 82 ? 14.540 -0.703 -20.356 1.00 82.88 82 SER A CA 1
ATOM 601 C C . SER A 1 82 ? 15.981 -0.353 -20.722 1.00 82.88 82 SER A C 1
ATOM 603 O O . SER A 1 82 ? 16.224 0.041 -21.860 1.00 82.88 82 SER A O 1
ATOM 605 N N . ARG A 1 83 ? 16.932 -0.479 -19.789 1.00 82.62 83 ARG A N 1
ATOM 606 C CA . ARG A 1 83 ? 18.353 -0.252 -20.075 1.00 82.62 83 ARG A CA 1
ATOM 607 C C . ARG A 1 83 ? 18.885 -1.293 -21.055 1.00 82.62 83 ARG A C 1
ATOM 609 O O . ARG A 1 83 ? 19.524 -0.903 -22.016 1.00 82.62 83 ARG A O 1
ATOM 616 N N . VAL A 1 84 ? 18.599 -2.576 -20.842 1.00 81.62 84 VAL A N 1
ATOM 617 C CA . VAL A 1 84 ? 19.068 -3.659 -21.726 1.00 81.62 84 VAL A CA 1
ATOM 618 C C . VAL A 1 84 ? 18.489 -3.524 -23.136 1.00 81.62 84 VAL A C 1
ATOM 620 O O . VAL A 1 84 ? 19.210 -3.667 -24.113 1.00 81.62 84 VAL A O 1
ATOM 623 N N . VAL A 1 85 ? 17.196 -3.210 -23.256 1.00 77.56 85 VAL A N 1
ATOM 624 C CA . VAL A 1 85 ? 16.512 -3.126 -24.559 1.00 77.56 85 VAL A CA 1
ATOM 625 C C . VAL A 1 85 ? 16.909 -1.877 -25.355 1.00 77.56 85 VAL A C 1
ATOM 627 O O . VAL A 1 85 ? 16.946 -1.927 -26.580 1.00 77.56 85 VAL A O 1
ATOM 630 N N . ASN A 1 86 ? 17.195 -0.757 -24.681 1.00 66.19 86 ASN A N 1
ATOM 631 C CA . ASN A 1 86 ? 17.553 0.509 -25.336 1.00 66.19 86 ASN A CA 1
ATOM 632 C C . ASN A 1 86 ? 19.065 0.789 -25.362 1.00 66.19 86 ASN A C 1
ATOM 634 O O . ASN A 1 86 ? 19.461 1.849 -25.837 1.00 66.19 86 ASN A O 1
ATOM 638 N N . ALA A 1 87 ? 19.899 -0.135 -24.878 1.00 60.81 87 ALA A N 1
ATOM 639 C CA . ALA A 1 87 ? 21.351 -0.094 -25.039 1.00 60.81 87 ALA A CA 1
ATOM 640 C C . ALA A 1 87 ? 21.836 -1.225 -25.968 1.00 60.81 87 ALA A C 1
ATOM 642 O O . ALA A 1 87 ? 22.546 -2.118 -25.503 1.00 60.81 87 ALA A O 1
ATOM 643 N N . PRO A 1 88 ? 21.455 -1.242 -27.261 1.00 52.94 88 PRO A N 1
ATOM 644 C CA . PRO A 1 88 ? 22.175 -2.057 -28.223 1.00 52.94 88 PRO A CA 1
ATOM 645 C C . PRO A 1 88 ? 23.540 -1.390 -28.449 1.00 52.94 88 PRO A C 1
ATOM 647 O O . PRO A 1 88 ? 23.592 -0.252 -28.895 1.00 52.94 88 PRO A O 1
ATOM 650 N N . ASP A 1 89 ? 24.609 -2.070 -28.039 1.00 54.97 89 ASP A N 1
ATOM 651 C CA . ASP A 1 89 ? 26.009 -1.877 -28.433 1.00 54.97 89 ASP A CA 1
ATOM 652 C C . ASP A 1 89 ? 26.450 -0.464 -28.868 1.00 54.97 89 ASP A C 1
ATOM 654 O O . ASP A 1 89 ? 26.355 -0.101 -30.036 1.00 54.97 89 ASP A O 1
ATOM 658 N N . GLU A 1 90 ? 27.103 0.272 -27.966 1.00 53.84 90 GLU A N 1
ATOM 659 C CA . GLU A 1 90 ? 28.147 1.214 -28.384 1.00 53.84 90 GLU A CA 1
ATOM 660 C C . GLU A 1 90 ? 29.471 0.830 -27.710 1.00 53.84 90 GLU A C 1
ATOM 662 O O . GLU A 1 90 ? 29.794 1.319 -26.624 1.00 53.84 90 GLU A O 1
ATOM 667 N N . PRO A 1 91 ? 30.272 -0.044 -28.338 1.00 52.41 91 PRO A N 1
ATOM 668 C CA . PRO A 1 91 ? 31.705 -0.024 -28.183 1.00 52.41 91 PRO A CA 1
ATOM 669 C C . PRO A 1 91 ? 32.327 0.578 -29.449 1.00 52.41 91 PRO A C 1
ATOM 671 O O . PRO A 1 91 ? 33.176 -0.054 -30.069 1.00 52.41 91 PRO A O 1
ATOM 674 N N . THR A 1 92 ? 31.981 1.812 -29.834 1.00 51.25 92 THR A N 1
ATOM 675 C CA . THR A 1 92 ? 32.977 2.638 -30.534 1.00 51.25 92 THR A CA 1
ATOM 676 C C . THR A 1 92 ? 33.957 3.152 -29.486 1.00 51.25 92 THR A C 1
ATOM 678 O O . THR A 1 92 ? 33.947 4.303 -29.056 1.00 51.25 92 THR A O 1
ATOM 681 N N . CYS A 1 93 ? 34.836 2.253 -29.036 1.00 54.97 93 CYS A N 1
ATOM 682 C CA . CYS A 1 93 ? 36.161 2.701 -28.641 1.00 54.97 93 CYS A CA 1
ATOM 683 C C . CYS A 1 93 ? 36.716 3.395 -29.894 1.00 54.97 93 CYS A C 1
ATOM 685 O O . CYS A 1 93 ? 36.776 2.730 -30.930 1.00 54.97 93 CYS A O 1
ATOM 687 N N . PRO A 1 94 ? 37.008 4.709 -29.873 1.00 57.34 94 PRO A N 1
ATOM 688 C CA . PRO A 1 94 ? 37.567 5.360 -31.046 1.00 57.34 94 PRO A CA 1
ATOM 689 C C . PRO A 1 94 ? 38.831 4.597 -31.434 1.00 57.34 94 PRO A C 1
ATOM 691 O O . PRO A 1 94 ? 39.649 4.297 -30.557 1.00 57.34 94 PRO A O 1
ATOM 694 N N . ASP A 1 95 ? 38.946 4.240 -32.716 1.00 51.47 95 ASP A N 1
ATOM 695 C CA . ASP A 1 95 ? 40.093 3.508 -33.241 1.00 51.47 95 ASP A CA 1
ATOM 696 C C . ASP A 1 95 ? 41.376 4.139 -32.691 1.00 51.47 95 ASP A C 1
ATOM 698 O O . ASP A 1 95 ? 41.589 5.353 -32.789 1.00 51.47 95 ASP A O 1
ATOM 702 N N . GLN A 1 96 ? 42.240 3.320 -32.090 1.00 54.00 96 GLN A N 1
ATOM 703 C CA . GLN A 1 96 ? 43.572 3.722 -31.631 1.00 54.00 96 GLN A CA 1
ATOM 704 C C . GLN A 1 96 ? 44.514 4.042 -32.814 1.00 54.00 96 GLN A C 1
ATOM 706 O O . GLN A 1 96 ? 45.703 3.759 -32.766 1.00 54.00 96 GLN A O 1
ATOM 711 N N . GLU A 1 97 ? 44.009 4.665 -33.875 1.00 48.78 97 GLU A N 1
ATOM 712 C CA . GLU A 1 97 ? 44.746 5.040 -35.084 1.00 48.78 97 GLU A CA 1
ATOM 713 C C . GLU A 1 97 ? 45.153 6.527 -35.076 1.00 48.78 97 GLU A C 1
ATOM 715 O O . GLU A 1 97 ? 45.712 7.027 -36.045 1.00 48.78 97 GLU A O 1
ATOM 720 N N . ILE A 1 98 ? 44.951 7.266 -33.974 1.00 48.62 98 ILE A N 1
ATOM 721 C CA . ILE A 1 98 ? 45.512 8.630 -33.837 1.00 48.62 98 ILE A CA 1
ATOM 722 C C . ILE A 1 98 ? 46.989 8.596 -33.394 1.00 48.62 98 ILE A C 1
ATOM 724 O O . ILE A 1 98 ? 47.703 9.585 -33.555 1.00 48.62 98 ILE A O 1
ATOM 728 N N . PHE A 1 99 ? 47.501 7.463 -32.894 1.00 49.16 99 PHE A N 1
ATOM 729 C CA . PHE A 1 99 ? 48.891 7.375 -32.413 1.00 49.16 99 PHE A CA 1
ATOM 730 C C . PHE A 1 99 ? 49.892 6.706 -33.358 1.00 49.16 99 PHE A C 1
ATOM 732 O O . PHE A 1 99 ? 51.074 6.628 -33.025 1.00 49.16 99 PHE A O 1
ATOM 739 N N . THR A 1 100 ? 49.492 6.316 -34.567 1.00 52.81 100 THR A N 1
ATOM 740 C CA . THR A 1 100 ? 50.430 5.781 -35.562 1.00 52.81 100 THR A CA 1
ATOM 741 C C . THR A 1 100 ? 50.117 6.317 -36.952 1.00 52.81 100 THR A C 1
ATOM 743 O O . THR A 1 100 ? 49.399 5.681 -37.699 1.00 52.81 100 THR A O 1
ATOM 746 N N . THR A 1 101 ? 50.642 7.504 -37.275 1.00 47.97 101 THR A N 1
ATOM 747 C CA . THR A 1 101 ? 51.463 7.811 -38.471 1.00 47.97 101 THR A CA 1
ATOM 748 C C . THR A 1 101 ? 51.421 9.310 -38.799 1.00 47.97 101 THR A C 1
ATOM 750 O O . THR A 1 101 ? 50.540 9.773 -39.511 1.00 47.97 101 THR A O 1
ATOM 753 N N . ALA A 1 102 ? 52.421 10.059 -38.330 1.00 45.44 102 ALA A N 1
ATOM 754 C CA . ALA A 1 102 ? 52.996 11.207 -39.043 1.00 45.44 102 ALA A CA 1
ATOM 755 C C . ALA A 1 102 ? 54.390 11.507 -38.461 1.00 45.44 102 ALA A C 1
ATOM 757 O O . ALA A 1 102 ? 54.573 12.354 -37.595 1.00 45.44 102 ALA A O 1
ATOM 758 N N . SER A 1 103 ? 55.335 10.675 -38.901 1.00 41.25 103 SER A N 1
ATOM 759 C CA . SER A 1 103 ? 56.775 10.901 -39.075 1.00 41.25 103 SER A CA 1
ATOM 760 C C . SER A 1 103 ? 57.457 12.097 -38.393 1.00 41.25 103 SER A C 1
ATOM 762 O O . SER A 1 103 ? 57.214 13.259 -38.714 1.00 41.25 103 SER A O 1
ATOM 764 N N . ALA A 1 104 ? 58.501 11.768 -37.633 1.00 46.94 104 ALA A N 1
ATOM 765 C CA . ALA A 1 104 ? 59.701 12.587 -37.527 1.00 46.94 104 ALA A CA 1
ATOM 766 C C . ALA A 1 104 ? 60.321 12.864 -38.917 1.00 46.94 104 ALA A C 1
ATOM 768 O O . ALA A 1 104 ? 60.637 11.911 -39.625 1.00 46.94 104 ALA A O 1
ATOM 769 N N . SER A 1 105 ? 60.483 14.146 -39.276 1.00 41.59 105 SER A N 1
ATOM 770 C CA . SER A 1 105 ? 61.460 14.771 -40.212 1.00 41.59 105 SER A CA 1
ATOM 771 C C . SER A 1 105 ? 60.983 16.227 -40.406 1.00 41.59 105 SER A C 1
ATOM 773 O O . SER A 1 105 ? 59.810 16.402 -40.705 1.00 41.59 105 SER A O 1
ATOM 775 N N . GLN A 1 106 ? 61.689 17.345 -40.207 1.00 46.72 106 GLN A N 1
ATOM 776 C CA . GLN A 1 106 ? 63.090 17.760 -40.365 1.00 46.72 106 GLN A CA 1
ATOM 777 C C . GLN A 1 106 ? 63.276 19.022 -39.489 1.00 46.72 106 GLN A C 1
ATOM 779 O O . GLN A 1 106 ? 62.443 19.921 -39.527 1.00 46.72 106 GLN A O 1
ATOM 784 N N . VAL A 1 107 ? 64.218 19.060 -38.546 1.00 43.38 107 VAL A N 1
ATOM 785 C CA . VAL A 1 107 ? 65.514 19.773 -38.634 1.00 43.38 107 VAL A CA 1
ATOM 786 C C . VAL A 1 107 ? 65.760 20.552 -39.937 1.00 43.38 107 VAL A C 1
ATOM 788 O O . VAL A 1 107 ? 66.128 19.956 -40.949 1.00 43.38 107 VAL A O 1
ATOM 791 N N . ALA A 1 108 ? 65.628 21.880 -39.857 1.00 40.00 108 ALA A N 1
ATOM 792 C CA . ALA A 1 108 ? 66.540 22.889 -40.412 1.00 40.00 108 ALA A CA 1
ATOM 793 C C . ALA A 1 108 ? 66.305 24.222 -39.683 1.00 40.00 108 ALA A C 1
ATOM 795 O O . ALA A 1 108 ? 65.123 24.619 -39.577 1.00 40.00 108 ALA A O 1
#

Sequence (108 aa):
MLDSHSATARLVRQMKSTESAVSNALIEALGLMHTAAIAQRDVAAPVAKTQAAMQRMSKMVEGLVSAQGDTLRVHGQLRDVSRVVNAPDEPTCPDQEIFTTASASQVA

pLDDT: mean 83.74, std 18.42, range [40.0, 98.5]

Secondary structure (DSSP, 8-state):
---HHHHHHHHHHHHHHHHHHHHHHHHHHHHHHHHHHHHHHHS---HHHHHHHHHHHHHHHHHHHHHHHHHHHHHHHHHHHHHHHH---------TTSSS--------

Foldseek 3Di:
DDDPVNVVVVCVVVLVVQLVVLVVQLVVLVVVLVVLV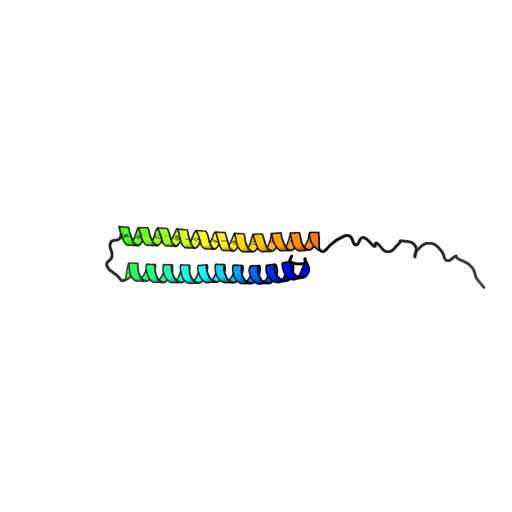VCVVVDPDDPVVSVVVNVVSVVVNVVSVVVNVVSVVVVVVVVVVVCVVPDDDDPPPPPPCVPDDDDDDDDD